Protein AF-A0A2N7YEN3-F1 (afdb_monomer)

Secondary structure (DSSP, 8-state):
--STTHHHHHHHH-----PPPPSS------PPP---SSHHHHHHHHHHHHHHHHHTT-------SSHHHHHHHHHHHHHTT-------SS-HHHHHHHHHHTTSTT-

Structure (mmCIF, N/CA/C/O backbone):
data_AF-A0A2N7YEN3-F1
#
_entry.id   AF-A0A2N7YEN3-F1
#
loop_
_atom_site.group_PDB
_atom_site.id
_atom_site.type_symbol
_atom_site.label_atom_id
_atom_site.label_alt_id
_atom_site.label_comp_id
_atom_site.label_asym_id
_atom_site.label_entity_id
_atom_site.label_seq_id
_atom_site.pdbx_PDB_ins_code
_atom_site.Cartn_x
_atom_site.Cartn_y
_atom_site.Cartn_z
_atom_site.occupancy
_atom_site.B_iso_or_equiv
_atom_site.auth_seq_id
_atom_site.auth_comp_id
_atom_site.auth_asym_id
_atom_site.auth_atom_id
_atom_site.pdbx_PDB_model_num
ATOM 1 N N . THR A 1 1 ? 10.304 -2.383 -11.175 1.00 69.00 1 THR A N 1
ATOM 2 C CA . THR A 1 1 ? 9.992 -2.689 -12.590 1.00 69.00 1 THR A CA 1
ATOM 3 C C . THR A 1 1 ? 11.212 -2.353 -13.423 1.00 69.00 1 THR A C 1
ATOM 5 O O . THR A 1 1 ? 11.626 -1.214 -13.382 1.00 69.00 1 THR A O 1
ATOM 8 N N . ALA A 1 2 ? 11.840 -3.313 -14.115 1.00 76.50 2 ALA A N 1
ATOM 9 C CA . ALA A 1 2 ? 13.124 -3.062 -14.796 1.00 76.50 2 ALA A CA 1
ATOM 10 C C . ALA A 1 2 ? 12.986 -2.430 -16.194 1.00 76.50 2 ALA A C 1
ATOM 12 O O . ALA A 1 2 ? 13.896 -1.753 -16.652 1.00 76.50 2 ALA A O 1
ATOM 13 N N . LYS A 1 3 ? 11.854 -2.639 -16.884 1.00 82.94 3 LYS A N 1
ATOM 14 C CA . LYS A 1 3 ? 11.672 -2.178 -18.272 1.00 82.94 3 LYS A CA 1
ATOM 15 C C . LYS A 1 3 ? 11.620 -0.653 -18.407 1.00 82.94 3 LYS A C 1
ATOM 17 O O . LYS A 1 3 ? 12.062 -0.133 -19.421 1.00 82.94 3 LYS A O 1
ATOM 22 N N . THR A 1 4 ? 11.115 0.053 -17.395 1.00 85.12 4 THR A N 1
ATOM 23 C CA . THR A 1 4 ? 11.122 1.525 -17.358 1.00 85.12 4 THR A CA 1
ATOM 24 C C . THR A 1 4 ? 12.541 2.081 -17.251 1.00 85.12 4 THR A C 1
ATOM 26 O O . THR A 1 4 ? 12.839 3.101 -17.861 1.00 85.12 4 THR A O 1
ATOM 29 N N . GLU A 1 5 ? 13.436 1.342 -16.590 1.00 88.62 5 GLU A N 1
ATOM 30 C CA . GLU A 1 5 ? 14.828 1.739 -16.349 1.00 88.62 5 GLU A CA 1
ATOM 31 C C . GLU A 1 5 ? 15.812 1.136 -17.366 1.00 88.62 5 GLU A C 1
ATOM 33 O O . GLU A 1 5 ? 17.023 1.175 -17.169 1.00 88.62 5 GLU A O 1
ATOM 38 N N . GLU A 1 6 ? 15.32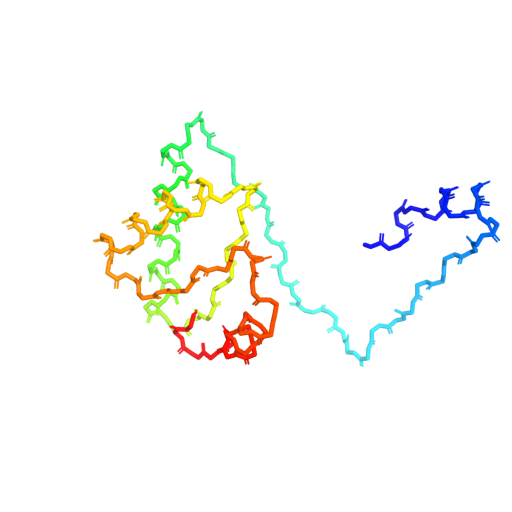8 0.564 -18.476 1.00 88.56 6 GLU A N 1
ATOM 39 C CA . GLU A 1 6 ? 16.174 -0.111 -19.474 1.00 88.56 6 GLU A CA 1
ATOM 40 C C . GLU A 1 6 ? 17.292 0.793 -20.004 1.00 88.56 6 GLU A C 1
ATOM 42 O O . GLU A 1 6 ? 18.429 0.354 -20.173 1.00 88.56 6 GLU A O 1
ATOM 47 N N . SER A 1 7 ? 16.993 2.078 -20.216 1.00 89.19 7 SER A N 1
ATOM 48 C CA . SER A 1 7 ? 17.997 3.033 -20.689 1.00 89.19 7 SER A CA 1
ATOM 49 C C . SER A 1 7 ? 19.109 3.278 -19.665 1.00 89.19 7 SER A C 1
ATOM 51 O O . SER A 1 7 ? 20.253 3.501 -20.057 1.00 89.19 7 SER A O 1
ATOM 53 N N . GLU A 1 8 ? 18.795 3.210 -18.371 1.00 91.94 8 GLU A N 1
ATOM 54 C CA . GLU A 1 8 ? 19.762 3.363 -17.287 1.00 91.94 8 GLU A CA 1
ATOM 55 C C . GLU A 1 8 ? 20.608 2.094 -17.144 1.00 91.94 8 GLU A C 1
ATOM 57 O O . GLU A 1 8 ? 21.837 2.173 -17.143 1.00 91.94 8 GLU A O 1
ATOM 62 N N . PHE A 1 9 ? 19.967 0.920 -17.156 1.00 92.75 9 PHE A N 1
ATOM 63 C CA . PHE A 1 9 ? 20.652 -0.376 -17.152 1.00 92.75 9 PHE A CA 1
ATOM 64 C C . PHE A 1 9 ? 21.644 -0.516 -18.308 1.00 92.75 9 PHE A C 1
ATOM 66 O O . PHE A 1 9 ? 22.781 -0.948 -18.102 1.00 92.75 9 PHE A O 1
ATOM 73 N N . GLN A 1 10 ? 21.257 -0.087 -19.509 1.00 92.75 10 GLN A N 1
ATOM 74 C CA . GLN A 1 10 ? 22.129 -0.142 -20.673 1.00 92.75 10 GLN A CA 1
ATOM 75 C C . GLN A 1 10 ? 23.285 0.862 -20.582 1.00 92.75 10 GLN A C 1
ATOM 77 O O . GLN A 1 10 ? 24.416 0.518 -20.917 1.00 92.75 10 GLN A O 1
ATOM 82 N N . LYS A 1 11 ? 23.030 2.103 -20.146 1.00 91.75 11 LYS A N 1
ATOM 83 C CA . LYS A 1 11 ? 24.056 3.160 -20.105 1.00 91.75 11 LYS A CA 1
ATOM 84 C C . LYS A 1 11 ? 25.084 2.951 -19.001 1.00 91.75 11 LYS A C 1
ATOM 86 O O . LYS A 1 11 ? 26.264 3.189 -19.233 1.00 91.75 11 LYS A O 1
ATOM 91 N N . ILE A 1 12 ? 24.637 2.554 -17.812 1.00 95.06 12 ILE A N 1
ATOM 92 C CA . ILE A 1 12 ? 25.508 2.436 -16.638 1.00 95.06 12 ILE A CA 1
ATOM 93 C C . ILE A 1 12 ? 26.180 1.063 -16.601 1.00 95.06 12 ILE A C 1
ATOM 95 O O . ILE A 1 12 ? 27.357 0.965 -16.263 1.00 95.06 12 ILE A O 1
ATOM 99 N N . TYR A 1 13 ? 25.452 0.008 -16.975 1.00 94.44 13 TYR A N 1
ATOM 100 C CA . TYR A 1 13 ? 25.896 -1.371 -16.766 1.00 94.44 13 TYR A CA 1
ATOM 101 C C . TYR A 1 13 ? 26.015 -2.196 -18.054 1.00 94.44 13 TYR A C 1
ATOM 103 O O . TYR A 1 13 ? 26.477 -3.332 -17.997 1.00 94.44 13 TYR A O 1
ATOM 111 N N . GLY A 1 14 ? 25.605 -1.668 -19.213 1.00 93.19 14 GLY A N 1
ATOM 112 C CA . GLY A 1 14 ? 25.595 -2.425 -20.471 1.00 93.19 14 GLY A CA 1
ATOM 113 C C . GLY A 1 14 ? 24.582 -3.574 -20.491 1.00 93.19 14 GLY A C 1
ATOM 114 O O . GLY A 1 14 ? 24.740 -4.509 -21.274 1.00 93.19 14 GLY A O 1
ATOM 115 N N . LEU A 1 15 ? 23.573 -3.535 -19.614 1.00 94.94 15 LEU A N 1
ATOM 116 C CA . LEU A 1 15 ? 22.594 -4.606 -19.452 1.00 94.94 15 LEU A CA 1
ATOM 117 C C . LEU A 1 15 ? 21.321 -4.326 -20.257 1.00 94.94 15 LEU A C 1
ATOM 119 O O . LEU A 1 15 ? 20.661 -3.308 -20.057 1.00 94.94 15 LEU A O 1
ATOM 123 N N . GLY A 1 16 ? 20.938 -5.281 -21.107 1.00 90.50 16 GLY A N 1
ATOM 124 C CA . GLY A 1 16 ? 19.647 -5.274 -21.795 1.00 90.50 16 GLY A CA 1
ATOM 125 C C . GLY A 1 16 ? 18.508 -5.778 -20.901 1.00 90.50 16 GLY A C 1
ATOM 126 O O . GLY A 1 16 ? 18.714 -6.646 -20.050 1.00 90.50 16 GLY A O 1
ATOM 127 N N . VAL A 1 17 ? 17.286 -5.273 -21.116 1.00 94.00 17 VAL A N 1
ATOM 128 C CA . VAL A 1 17 ? 16.103 -5.666 -20.333 1.00 94.00 17 VAL A CA 1
ATOM 129 C C . VAL A 1 17 ? 15.090 -6.413 -21.197 1.00 94.00 17 VAL A C 1
ATOM 131 O O . VAL A 1 17 ? 14.375 -5.837 -22.021 1.00 94.00 17 VAL A O 1
ATOM 134 N N . ILE A 1 18 ? 14.966 -7.717 -20.946 1.00 93.38 18 ILE A N 1
ATOM 135 C CA . ILE A 1 18 ? 14.013 -8.584 -21.644 1.00 93.38 18 ILE A CA 1
ATOM 136 C C . ILE A 1 18 ? 12.758 -8.773 -20.774 1.00 93.38 18 ILE A C 1
ATOM 138 O O . ILE A 1 18 ? 12.852 -9.354 -19.690 1.00 93.38 18 ILE A O 1
ATOM 142 N N . PRO A 1 19 ? 11.573 -8.308 -21.213 1.00 91.38 19 PRO A N 1
ATOM 143 C CA . PRO A 1 19 ? 10.328 -8.586 -20.511 1.00 91.38 19 PRO A CA 1
ATOM 144 C C . PRO A 1 19 ? 9.912 -10.043 -20.744 1.00 91.38 19 PRO A C 1
ATOM 146 O O . PRO A 1 19 ? 9.634 -10.451 -21.870 1.00 91.38 19 PRO A O 1
ATOM 149 N N . ILE A 1 20 ? 9.853 -10.828 -19.670 1.00 94.56 20 ILE A N 1
ATOM 150 C CA . ILE A 1 20 ? 9.372 -12.213 -19.715 1.00 94.56 20 ILE A CA 1
ATOM 151 C C . ILE A 1 20 ? 7.842 -12.216 -19.575 1.00 94.56 20 ILE A C 1
ATOM 153 O O . ILE A 1 20 ? 7.325 -11.574 -18.654 1.00 94.56 20 ILE A O 1
ATOM 157 N N . PRO A 1 21 ? 7.096 -12.911 -20.456 1.00 94.06 21 PRO A N 1
ATOM 158 C CA . PRO A 1 21 ? 5.647 -13.011 -20.332 1.00 94.06 21 PRO A CA 1
ATOM 159 C C . PRO A 1 21 ? 5.253 -13.747 -19.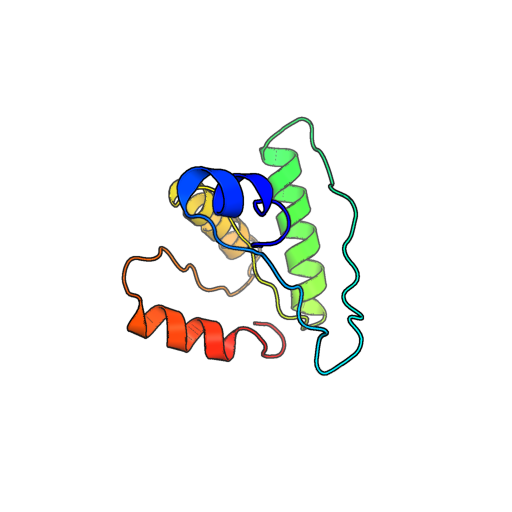046 1.00 94.06 21 PRO A C 1
ATOM 161 O O . PRO A 1 21 ? 5.953 -14.640 -18.567 1.00 94.06 21 PRO A O 1
ATOM 164 N N . THR A 1 22 ? 4.106 -13.387 -18.475 1.00 95.81 22 THR A N 1
ATOM 165 C CA . THR A 1 22 ? 3.587 -14.039 -17.271 1.00 95.81 22 THR A CA 1
ATOM 166 C C . THR A 1 22 ? 3.035 -15.429 -17.588 1.00 95.81 22 THR A C 1
ATOM 168 O O . THR A 1 22 ? 2.466 -15.660 -18.651 1.00 95.81 22 THR A O 1
ATOM 171 N N . ASN A 1 23 ? 3.122 -16.355 -16.627 1.00 96.75 23 ASN A N 1
ATOM 172 C CA . ASN A 1 23 ? 2.572 -17.712 -16.772 1.00 96.75 23 ASN A CA 1
ATOM 173 C C . ASN A 1 23 ? 1.039 -17.734 -16.967 1.00 96.75 23 ASN A C 1
ATOM 175 O O . ASN A 1 23 ? 0.479 -18.683 -17.505 1.00 96.75 23 ASN A O 1
ATOM 179 N N . ARG A 1 24 ? 0.335 -16.697 -16.497 1.00 95.69 24 ARG A N 1
ATOM 180 C CA . ARG A 1 24 ? -1.112 -16.521 -16.674 1.00 95.69 24 ARG A CA 1
ATOM 181 C C . ARG A 1 24 ? -1.419 -15.108 -17.171 1.00 95.69 24 ARG A C 1
ATOM 183 O O . ARG A 1 24 ? -0.657 -14.195 -16.837 1.00 95.69 24 ARG A O 1
ATOM 190 N N . PRO A 1 25 ? -2.527 -14.905 -17.907 1.00 96.38 25 PRO A N 1
ATOM 191 C CA . PRO A 1 25 ? -2.991 -13.571 -18.262 1.00 96.38 25 PRO A CA 1
ATOM 192 C C . PRO A 1 25 ? -3.206 -12.706 -17.017 1.00 96.38 25 PRO A C 1
ATOM 194 O O . PRO A 1 25 ? -3.745 -13.164 -16.007 1.00 96.38 25 PRO A O 1
ATOM 197 N N . MET A 1 26 ? -2.779 -11.450 -17.089 1.00 94.69 26 MET A N 1
ATOM 198 C CA . MET A 1 26 ? -2.947 -10.484 -16.009 1.00 94.69 26 MET A CA 1
ATOM 199 C C . MET A 1 26 ? -4.387 -9.951 -16.025 1.00 94.69 26 MET A C 1
ATOM 201 O O . MET A 1 26 ? -4.813 -9.359 -17.011 1.00 94.69 26 MET A O 1
ATOM 205 N N . ILE A 1 27 ? -5.136 -10.182 -14.941 1.00 97.06 27 ILE A N 1
ATOM 206 C CA . ILE A 1 27 ? -6.551 -9.776 -14.801 1.00 97.06 27 ILE A CA 1
ATOM 207 C C . ILE A 1 27 ? -6.781 -8.743 -13.685 1.00 97.06 27 ILE A C 1
ATOM 209 O O . ILE A 1 27 ? -7.925 -8.460 -13.322 1.00 97.06 27 ILE A O 1
ATOM 213 N N . ARG A 1 28 ? -5.704 -8.213 -13.090 1.00 96.88 28 ARG A N 1
ATOM 214 C CA . ARG A 1 28 ? -5.788 -7.216 -12.017 1.00 96.88 28 ARG A CA 1
ATOM 215 C C . ARG A 1 28 ? -6.392 -5.929 -12.580 1.00 96.88 28 ARG A C 1
ATOM 217 O O . ARG A 1 28 ? -5.957 -5.431 -13.614 1.00 96.88 28 ARG A O 1
ATOM 224 N N . LYS A 1 29 ? -7.407 -5.404 -11.894 1.00 96.44 29 LYS A N 1
ATOM 225 C CA . LYS A 1 29 ? -8.045 -4.132 -12.241 1.00 96.44 29 LYS A CA 1
ATOM 226 C C . LYS A 1 29 ? -7.325 -3.002 -11.515 1.00 96.44 29 LYS A C 1
ATOM 228 O O . LYS A 1 29 ? -7.553 -2.807 -10.323 1.00 96.44 29 LYS A O 1
ATOM 233 N N . ASP A 1 30 ? -6.480 -2.279 -12.237 1.00 95.69 30 ASP A N 1
ATOM 234 C CA . ASP A 1 30 ? -5.806 -1.089 -11.721 1.00 95.69 30 ASP A CA 1
ATOM 235 C C . ASP A 1 30 ? -6.747 0.118 -11.863 1.00 95.69 30 ASP A C 1
ATOM 237 O O . ASP A 1 30 ? -7.124 0.508 -12.970 1.00 95.69 30 ASP A O 1
ATOM 241 N N . GLN A 1 31 ? -7.199 0.647 -10.725 1.00 95.62 31 GLN A N 1
ATOM 242 C CA . GLN A 1 31 ? -8.116 1.788 -10.666 1.00 95.62 31 GLN A CA 1
ATOM 243 C C . GLN A 1 31 ? -7.350 3.107 -10.815 1.00 95.62 31 GLN A C 1
ATOM 245 O O . GLN A 1 31 ? -6.151 3.172 -10.555 1.00 95.62 31 GLN A O 1
ATOM 250 N N . LYS A 1 32 ? -8.053 4.167 -11.229 1.00 96.56 32 LYS A N 1
ATOM 251 C CA . LYS A 1 32 ? -7.483 5.520 -11.287 1.00 96.56 32 LYS A CA 1
ATOM 252 C C . LYS A 1 32 ? -7.250 6.074 -9.882 1.00 96.56 32 LYS A C 1
ATOM 254 O O . LYS A 1 32 ? -7.987 5.745 -8.954 1.00 96.56 32 LYS A O 1
ATOM 259 N N . ASP A 1 33 ? -6.285 6.978 -9.771 1.00 95.88 33 ASP A N 1
ATOM 260 C CA . ASP A 1 33 ? -5.994 7.672 -8.521 1.00 95.88 33 ASP A CA 1
ATOM 261 C C . ASP A 1 33 ? -7.167 8.552 -8.069 1.00 95.88 33 ASP A C 1
ATOM 263 O O . ASP A 1 33 ? -7.813 9.233 -8.872 1.00 95.88 33 ASP A O 1
ATOM 267 N N . LEU A 1 34 ? -7.398 8.577 -6.756 1.00 95.44 34 LEU A N 1
ATOM 268 C CA . LEU A 1 34 ? -8.329 9.493 -6.102 1.00 95.44 34 LEU A CA 1
ATOM 269 C C . LEU A 1 34 ? -7.532 10.580 -5.377 1.00 95.44 34 LEU A C 1
ATOM 271 O O . LEU A 1 34 ? -6.770 10.295 -4.453 1.00 95.44 34 LEU A O 1
ATOM 275 N N . ILE A 1 35 ? -7.706 11.832 -5.802 1.00 95.56 35 ILE A N 1
ATOM 276 C CA . ILE A 1 35 ? -6.966 12.983 -5.275 1.00 95.56 35 ILE A CA 1
ATOM 277 C C . ILE A 1 35 ? -7.897 13.817 -4.398 1.00 95.56 35 ILE A C 1
ATOM 279 O O . ILE A 1 35 ? -8.968 14.238 -4.832 1.00 95.56 35 ILE A O 1
ATOM 283 N N . TYR A 1 36 ? -7.460 14.092 -3.171 1.00 95.69 36 TYR A N 1
ATOM 284 C CA . TYR A 1 36 ? -8.221 14.847 -2.179 1.00 95.69 36 TYR A CA 1
ATOM 285 C C . TYR A 1 36 ? -7.507 16.146 -1.819 1.00 95.69 36 TYR A C 1
ATOM 287 O O . TYR A 1 36 ? -6.279 16.219 -1.813 1.00 95.69 36 TYR A O 1
ATOM 295 N N . ARG A 1 37 ? -8.293 17.174 -1.482 1.00 95.50 37 ARG A N 1
ATOM 296 C CA . ARG A 1 37 ? -7.777 18.503 -1.127 1.00 95.50 37 ARG A CA 1
ATOM 297 C C . ARG A 1 37 ? -7.016 18.513 0.199 1.00 95.50 37 ARG A C 1
ATOM 299 O O . ARG A 1 37 ? -6.054 19.262 0.336 1.00 95.50 37 ARG A O 1
ATOM 306 N N . THR A 1 38 ? -7.469 17.732 1.176 1.00 96.81 38 THR A N 1
ATOM 307 C CA . THR A 1 38 ? -6.867 17.660 2.511 1.00 96.81 38 THR A CA 1
ATOM 308 C C . THR A 1 38 ? -6.462 16.233 2.835 1.00 96.81 38 THR A C 1
ATOM 310 O O . THR A 1 38 ? -7.032 15.265 2.326 1.00 96.81 38 THR A O 1
ATOM 313 N N . GLU A 1 39 ? -5.456 16.100 3.695 1.00 93.25 39 GLU A N 1
ATOM 314 C CA . GLU A 1 39 ? -4.999 14.790 4.143 1.00 93.25 39 GLU A CA 1
ATOM 315 C C . GLU A 1 39 ? -6.052 14.082 5.007 1.00 93.25 39 GLU A C 1
ATOM 317 O O . GLU A 1 39 ? -6.219 12.873 4.863 1.00 93.25 39 GLU A O 1
ATOM 322 N N . ASP A 1 40 ? -6.823 14.821 5.808 1.00 93.38 40 ASP A N 1
ATOM 323 C CA . ASP A 1 40 ? -7.934 14.251 6.575 1.00 93.38 40 ASP A CA 1
ATOM 324 C C . ASP A 1 40 ? -9.015 13.666 5.664 1.00 93.38 40 ASP A C 1
ATOM 326 O O . ASP A 1 40 ? -9.379 12.508 5.838 1.00 93.38 40 ASP A O 1
ATOM 330 N N . ALA A 1 41 ? -9.436 14.391 4.619 1.00 95.88 41 ALA A N 1
ATOM 331 C CA . ALA A 1 41 ? -10.426 13.882 3.666 1.00 95.88 41 ALA A CA 1
ATOM 332 C C . ALA A 1 41 ? -9.932 12.618 2.945 1.00 95.88 41 ALA A C 1
ATOM 334 O O . ALA A 1 41 ? -10.696 11.675 2.746 1.00 95.88 41 ALA A O 1
ATOM 335 N N . LYS A 1 42 ? -8.639 12.575 2.594 1.00 96.00 42 LYS A N 1
ATOM 336 C CA . LYS A 1 42 ? -8.001 11.375 2.039 1.00 96.00 42 LYS A CA 1
ATOM 337 C C . LYS A 1 42 ? -8.071 10.208 3.025 1.00 96.00 42 LYS A C 1
ATOM 339 O O . LYS A 1 42 ? -8.419 9.103 2.627 1.00 96.00 42 LYS A O 1
ATOM 344 N N . PHE A 1 43 ? -7.711 10.428 4.290 1.00 95.44 43 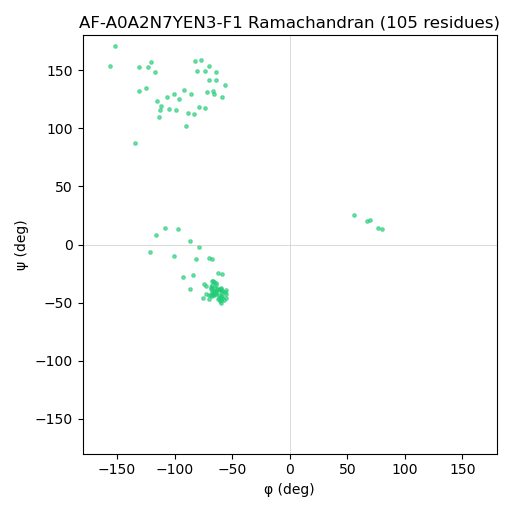PHE A N 1
ATOM 345 C CA . PHE A 1 43 ? -7.727 9.367 5.295 1.00 95.44 43 PHE A CA 1
ATOM 346 C C . PHE A 1 43 ? -9.138 8.871 5.581 1.00 95.44 43 PHE A C 1
ATOM 348 O O . PHE A 1 43 ? -9.336 7.665 5.633 1.00 95.44 43 PHE A O 1
ATOM 355 N N . ASP A 1 44 ? -10.110 9.763 5.716 1.00 95.31 44 ASP A N 1
ATOM 356 C CA . ASP A 1 44 ? -11.488 9.377 6.008 1.00 95.31 44 ASP A CA 1
ATOM 357 C C . ASP A 1 44 ? -12.091 8.570 4.844 1.00 95.31 44 ASP A C 1
ATOM 359 O O . ASP A 1 44 ? -12.755 7.561 5.077 1.00 95.31 44 ASP A O 1
ATOM 363 N N . ALA A 1 45 ? -11.760 8.924 3.596 1.00 96.62 45 ALA A N 1
ATOM 364 C CA . ALA A 1 45 ? -12.117 8.126 2.424 1.00 96.62 45 ALA A CA 1
ATOM 365 C C . ALA A 1 45 ? -11.442 6.741 2.408 1.00 96.62 45 ALA A C 1
ATOM 367 O O . ALA A 1 45 ? -12.094 5.751 2.086 1.00 96.62 45 ALA A O 1
ATOM 368 N N . ILE A 1 46 ? -10.160 6.653 2.789 1.00 96.38 46 ILE A N 1
ATOM 369 C CA . ILE A 1 46 ? -9.455 5.366 2.925 1.00 96.38 46 ILE A CA 1
ATOM 370 C C . ILE A 1 46 ? -10.132 4.495 3.987 1.00 96.38 46 ILE A C 1
ATOM 372 O O . ILE A 1 46 ? -10.353 3.315 3.746 1.00 96.38 46 ILE A O 1
ATOM 376 N N . ILE A 1 47 ? -10.468 5.054 5.154 1.00 96.56 47 ILE A N 1
ATOM 377 C CA . ILE A 1 47 ? -11.121 4.296 6.229 1.00 96.56 47 ILE A CA 1
ATOM 378 C C . ILE A 1 47 ? -12.480 3.765 5.765 1.00 96.56 47 ILE A C 1
ATOM 380 O O . ILE A 1 47 ? -12.767 2.595 5.998 1.00 96.56 47 ILE A O 1
ATOM 384 N N . ALA A 1 48 ? -13.280 4.582 5.077 1.00 96.38 48 ALA A N 1
ATOM 385 C CA . ALA A 1 48 ? -14.566 4.147 4.537 1.00 96.38 48 ALA A CA 1
ATOM 386 C C . ALA A 1 48 ? -14.420 2.973 3.547 1.00 96.38 48 ALA A C 1
ATOM 388 O O . ALA A 1 48 ? -15.102 1.963 3.704 1.00 96.38 48 ALA A O 1
ATOM 389 N N . ASP A 1 49 ? -13.484 3.065 2.592 1.00 96.69 49 ASP A N 1
ATOM 390 C CA . ASP A 1 49 ? -13.209 1.995 1.613 1.00 96.69 49 ASP A CA 1
ATOM 391 C C . ASP A 1 49 ? -12.706 0.711 2.296 1.00 96.69 49 ASP A C 1
ATOM 393 O O . ASP A 1 49 ? -13.086 -0.403 1.933 1.00 96.69 49 ASP A O 1
ATOM 397 N N . VAL A 1 50 ? -11.873 0.851 3.331 1.00 96.19 50 VAL A N 1
ATOM 398 C CA . VAL A 1 50 ? -11.350 -0.292 4.087 1.00 96.19 50 VAL A CA 1
ATOM 399 C C . VAL A 1 50 ? -12.449 -0.997 4.874 1.00 96.19 50 VAL A C 1
ATOM 401 O O . VAL A 1 50 ? -12.498 -2.224 4.849 1.00 96.19 50 VAL A O 1
ATOM 404 N N . VAL A 1 51 ? -13.327 -0.253 5.553 1.00 96.00 51 VAL A N 1
ATOM 405 C CA . VAL A 1 51 ? -14.442 -0.829 6.322 1.00 96.00 51 VAL A CA 1
ATOM 406 C C . VAL A 1 51 ? -15.362 -1.631 5.403 1.00 96.00 51 VAL A C 1
ATOM 408 O O . VAL A 1 51 ? -15.596 -2.806 5.671 1.00 96.00 51 VAL A O 1
ATOM 411 N N . GLU A 1 52 ? -15.789 -1.052 4.277 1.00 96.50 52 GLU A N 1
ATOM 412 C CA . GLU A 1 52 ? -16.671 -1.722 3.310 1.00 96.50 52 GLU A CA 1
ATOM 413 C C . GLU A 1 52 ? -16.062 -3.040 2.795 1.00 96.50 52 GLU A C 1
ATOM 415 O O . GLU A 1 52 ? -16.699 -4.098 2.794 1.00 96.50 52 GLU A O 1
ATOM 420 N N . ARG A 1 53 ? -14.789 -3.005 2.390 1.00 95.69 53 ARG A N 1
ATOM 421 C CA . ARG A 1 53 ? -14.084 -4.186 1.870 1.00 95.69 53 ARG A CA 1
ATOM 422 C C . ARG A 1 53 ? -13.830 -5.239 2.937 1.00 95.69 53 ARG A C 1
ATOM 424 O O . ARG A 1 53 ? -13.928 -6.433 2.647 1.00 95.69 53 ARG A O 1
ATOM 431 N N . HIS A 1 54 ? -13.497 -4.811 4.151 1.00 94.19 54 HIS A N 1
ATOM 432 C CA . HIS A 1 54 ? -13.249 -5.712 5.265 1.00 94.19 54 HIS A CA 1
ATOM 433 C C . HIS A 1 54 ? -14.535 -6.435 5.686 1.00 94.19 54 HIS A C 1
ATOM 435 O O . HIS A 1 54 ? -14.510 -7.654 5.859 1.00 94.19 54 HIS A O 1
ATOM 441 N N . GLU A 1 55 ? -15.671 -5.732 5.738 1.00 93.44 55 GLU A N 1
ATOM 442 C CA . GLU A 1 55 ? -16.996 -6.326 5.973 1.00 93.44 55 GLU A CA 1
ATOM 443 C C . GLU A 1 55 ? -17.380 -7.331 4.876 1.00 93.44 55 GLU A C 1
ATOM 445 O O . GLU A 1 55 ? -17.897 -8.414 5.165 1.00 93.44 55 GLU A O 1
ATOM 450 N N . ALA A 1 56 ? -17.038 -7.040 3.616 1.00 95.06 56 ALA A N 1
ATOM 451 C CA . ALA A 1 56 ? -17.180 -7.986 2.506 1.00 95.06 56 ALA A CA 1
ATOM 452 C C . ALA A 1 56 ? -16.190 -9.176 2.577 1.00 95.06 56 ALA A C 1
ATOM 454 O O . ALA A 1 56 ? -16.336 -10.170 1.856 1.00 95.06 56 ALA A O 1
ATOM 455 N N . GLY A 1 57 ? -15.185 -9.109 3.455 1.00 93.38 57 GLY A N 1
ATOM 456 C CA . GLY A 1 57 ? -14.150 -10.122 3.649 1.00 93.38 57 GLY A CA 1
ATOM 457 C C . GLY A 1 57 ? -13.016 -10.079 2.622 1.00 93.38 57 GLY A C 1
ATOM 458 O O . GLY A 1 57 ? -12.247 -11.039 2.536 1.00 93.38 57 GLY A O 1
ATOM 459 N N . GLN A 1 58 ? -12.899 -9.012 1.833 1.00 95.06 58 GLN A N 1
ATOM 460 C CA . GLN A 1 58 ? -11.796 -8.842 0.893 1.00 95.06 58 GLN A CA 1
ATOM 461 C C . GLN A 1 58 ? -10.494 -8.537 1.662 1.00 95.06 58 GLN A C 1
ATOM 463 O O . GLN A 1 58 ? -10.515 -7.652 2.511 1.00 95.06 58 GLN A O 1
ATOM 468 N N . PRO A 1 59 ? -9.368 -9.220 1.371 1.00 95.12 59 PRO A N 1
ATOM 469 C CA . PRO A 1 59 ? -8.073 -8.880 1.954 1.00 95.12 59 PRO A CA 1
ATOM 470 C C . PRO A 1 59 ? -7.527 -7.556 1.416 1.00 95.12 59 PRO A C 1
ATOM 472 O O . PRO A 1 59 ? -7.645 -7.279 0.214 1.00 95.12 59 PRO A O 1
ATOM 475 N N . ILE A 1 60 ? -6.897 -6.758 2.283 1.00 95.94 60 ILE A N 1
ATOM 476 C CA . ILE A 1 60 ? -6.450 -5.397 1.947 1.00 95.94 60 ILE A CA 1
ATOM 477 C C . ILE A 1 60 ? -4.992 -5.183 2.363 1.00 95.94 60 ILE A C 1
ATOM 479 O O . ILE A 1 60 ? -4.600 -5.442 3.495 1.00 95.94 60 ILE A O 1
ATOM 483 N N . LEU A 1 61 ? -4.183 -4.631 1.453 1.00 95.81 61 LEU A N 1
ATOM 484 C CA . LEU A 1 61 ? -2.829 -4.163 1.751 1.00 95.81 61 LEU A CA 1
ATOM 485 C C . LEU A 1 61 ? -2.758 -2.649 1.555 1.00 95.81 61 LEU A C 1
ATOM 487 O O . LEU A 1 61 ? -3.032 -2.156 0.461 1.00 95.81 61 LEU A O 1
ATOM 491 N N . ILE A 1 62 ? -2.347 -1.921 2.596 1.00 95.69 62 ILE A N 1
ATOM 492 C CA . ILE A 1 62 ? -2.205 -0.463 2.552 1.00 95.69 62 ILE A CA 1
ATOM 493 C C . ILE A 1 62 ? -0.726 -0.090 2.650 1.00 95.69 62 ILE A C 1
ATOM 495 O O . ILE A 1 62 ? -0.065 -0.379 3.645 1.00 95.69 62 ILE A O 1
ATOM 499 N N . GLY A 1 63 ? -0.213 0.578 1.617 1.00 95.06 63 GLY A N 1
ATOM 500 C CA . GLY A 1 63 ? 1.130 1.154 1.612 1.00 95.06 63 GLY A CA 1
ATOM 501 C C . GLY A 1 63 ? 1.120 2.605 2.089 1.00 95.06 63 GLY A C 1
ATOM 502 O O . GLY A 1 63 ? 0.319 3.410 1.616 1.00 95.06 63 GLY A O 1
ATOM 503 N N . THR A 1 64 ? 2.031 2.966 2.991 1.00 93.81 64 THR A N 1
ATOM 504 C CA . THR A 1 64 ? 2.264 4.361 3.389 1.00 93.81 64 THR A CA 1
ATOM 505 C C . THR A 1 64 ? 3.709 4.762 3.091 1.00 93.81 64 THR A C 1
ATOM 507 O O . THR A 1 64 ? 4.599 3.923 2.976 1.00 93.81 64 THR A O 1
ATOM 510 N N . ALA A 1 65 ? 3.952 6.066 2.953 1.00 91.25 65 ALA A N 1
ATOM 511 C CA . ALA A 1 65 ? 5.288 6.587 2.661 1.00 91.25 65 ALA A CA 1
ATOM 512 C C . ALA A 1 65 ? 6.189 6.712 3.905 1.00 91.25 65 ALA A C 1
ATOM 514 O O . ALA A 1 65 ? 7.382 6.970 3.769 1.00 91.25 65 ALA A O 1
ATOM 515 N N . SER A 1 66 ? 5.638 6.603 5.118 1.00 91.50 66 SER A N 1
ATOM 516 C CA . SER A 1 66 ? 6.415 6.734 6.352 1.00 91.50 66 SER A CA 1
ATOM 517 C C . SER A 1 66 ? 5.750 6.033 7.533 1.00 91.50 66 SER A C 1
ATOM 519 O O . SER A 1 66 ? 4.524 5.944 7.613 1.00 91.50 66 SER A O 1
ATOM 521 N N . VAL A 1 67 ? 6.571 5.620 8.503 1.00 90.19 67 VAL A N 1
ATOM 522 C CA . VAL A 1 67 ? 6.117 4.987 9.754 1.00 90.19 67 VAL A CA 1
ATOM 523 C C . VAL A 1 67 ? 5.120 5.877 10.503 1.00 90.19 67 VAL A C 1
ATOM 525 O O . VAL A 1 67 ? 4.093 5.395 10.962 1.00 90.19 67 VAL A O 1
ATOM 528 N N . ALA A 1 68 ? 5.354 7.192 10.560 1.00 91.38 68 ALA A N 1
ATOM 529 C CA . ALA A 1 68 ? 4.435 8.123 11.219 1.00 91.38 68 ALA A CA 1
ATOM 530 C C . ALA A 1 68 ? 3.025 8.105 10.597 1.00 91.38 68 ALA A C 1
ATOM 532 O O . ALA A 1 68 ? 2.030 8.171 11.318 1.00 91.38 68 ALA A O 1
ATOM 533 N N . LYS A 1 69 ? 2.924 7.967 9.266 1.00 93.31 69 LYS A N 1
ATOM 534 C CA . LYS A 1 69 ? 1.627 7.834 8.586 1.00 93.31 69 LYS A CA 1
ATOM 535 C C . LYS A 1 69 ? 0.991 6.468 8.831 1.00 93.31 69 LYS A C 1
ATOM 537 O O . LYS A 1 69 ? -0.227 6.408 8.966 1.00 93.31 69 LYS A O 1
ATOM 542 N N . SER A 1 70 ? 1.790 5.402 8.922 1.00 92.75 70 SER A N 1
ATOM 543 C CA . SER A 1 70 ? 1.302 4.074 9.319 1.00 92.75 70 SER A CA 1
ATOM 544 C C . SER A 1 70 ? 0.662 4.091 10.704 1.00 92.75 70 SER A C 1
ATOM 546 O O . SER A 1 70 ? -0.441 3.579 10.863 1.00 92.75 70 SER A O 1
ATOM 548 N N . GLU A 1 71 ? 1.306 4.722 11.688 1.00 93.06 71 GLU A N 1
ATOM 549 C CA . GLU A 1 71 ? 0.766 4.823 13.051 1.00 93.06 71 GLU A CA 1
ATOM 550 C C . GLU A 1 71 ? -0.513 5.673 13.097 1.00 93.06 71 GLU A C 1
ATOM 552 O O . GLU A 1 71 ? -1.506 5.273 13.701 1.00 93.06 71 GLU A O 1
ATOM 557 N N . LEU A 1 72 ? -0.546 6.810 12.390 1.00 94.00 72 LEU A N 1
ATOM 558 C CA . LEU A 1 72 ? -1.753 7.641 12.299 1.00 94.00 72 LEU A CA 1
ATOM 559 C C . LEU A 1 72 ? -2.939 6.873 11.693 1.00 94.00 72 LEU A C 1
ATOM 561 O O . 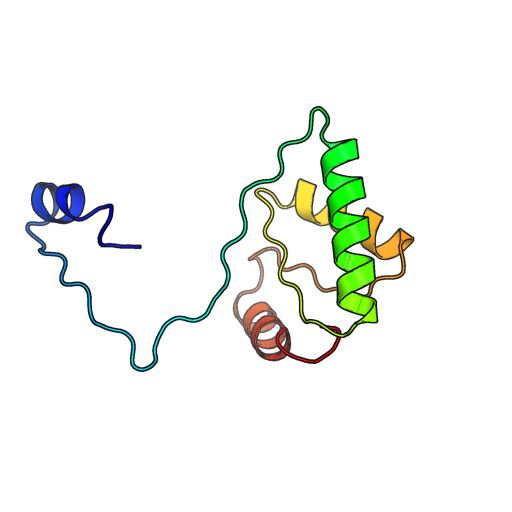LEU A 1 72 ? -4.065 6.961 12.190 1.00 94.00 72 LEU A O 1
ATOM 565 N N . LEU A 1 73 ? -2.693 6.123 10.618 1.00 95.06 73 LEU A N 1
ATOM 566 C CA . LEU A 1 73 ? -3.717 5.311 9.970 1.00 95.06 73 LEU A CA 1
ATOM 567 C C . LEU A 1 73 ? -4.166 4.149 10.867 1.00 95.06 73 LEU A C 1
ATOM 569 O O . LEU A 1 73 ? -5.362 3.888 10.962 1.00 95.06 73 LEU A O 1
ATOM 573 N N . SER A 1 74 ? -3.225 3.500 11.556 1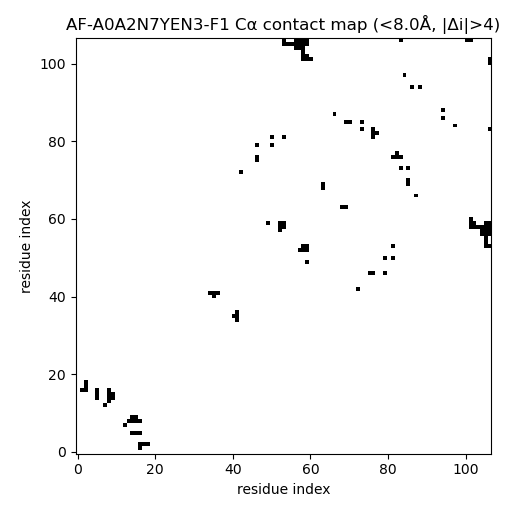.00 95.25 74 SER A N 1
ATOM 574 C CA . SER A 1 74 ? -3.482 2.439 12.536 1.00 95.25 74 SER A CA 1
ATOM 575 C C . SER A 1 74 ? -4.448 2.905 13.626 1.00 95.25 74 SER A C 1
ATOM 577 O O . SER A 1 74 ? -5.454 2.249 13.894 1.00 95.25 74 SER A O 1
ATOM 579 N N . GLU A 1 75 ? -4.233 4.097 14.185 1.00 95.81 75 GLU A N 1
ATOM 580 C CA . GLU A 1 75 ? -5.138 4.670 15.185 1.00 95.81 75 GLU A CA 1
ATOM 581 C C . GLU A 1 75 ? -6.541 4.953 14.627 1.00 95.81 75 GLU A C 1
ATOM 583 O O . GLU A 1 75 ? -7.541 4.663 15.290 1.00 95.81 75 GLU A O 1
ATOM 588 N N . LYS A 1 76 ? -6.649 5.465 13.394 1.00 95.38 76 LYS A N 1
ATOM 589 C CA . LYS A 1 76 ? -7.951 5.668 12.734 1.00 95.38 76 LYS A CA 1
ATOM 590 C C . LYS A 1 76 ? -8.676 4.336 12.479 1.00 95.38 76 LYS A C 1
ATOM 592 O O . LYS A 1 76 ? -9.866 4.237 12.765 1.00 95.38 76 LYS A O 1
ATOM 597 N N . LEU A 1 77 ? -7.965 3.303 12.022 1.00 95.62 77 LEU A N 1
ATOM 598 C CA . LEU A 1 77 ? -8.521 1.964 11.785 1.00 95.62 77 LEU A CA 1
ATOM 599 C C . LEU A 1 77 ? -8.967 1.278 13.083 1.00 95.62 77 LEU A C 1
ATOM 601 O O . LEU A 1 77 ? -10.042 0.682 13.116 1.00 95.62 77 LEU A O 1
ATOM 605 N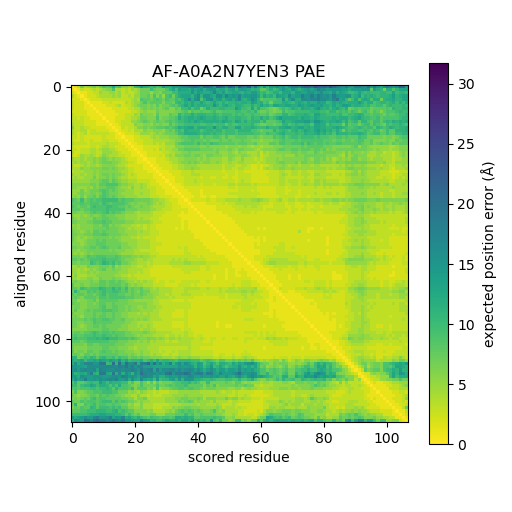 N . LYS A 1 78 ? -8.195 1.410 14.172 1.00 95.81 78 LYS A N 1
ATOM 606 C CA . LYS A 1 78 ? -8.588 0.911 15.504 1.00 95.81 78 LYS A CA 1
ATOM 607 C C . LYS A 1 78 ? -9.893 1.548 15.972 1.00 95.81 78 LYS A C 1
ATOM 609 O O . LYS A 1 78 ? -10.767 0.841 16.463 1.00 95.81 78 LYS A O 1
ATOM 614 N N . ARG A 1 79 ? -10.048 2.867 15.798 1.00 95.38 79 ARG A N 1
ATOM 615 C CA . ARG A 1 79 ? -11.293 3.582 16.142 1.00 95.38 79 ARG A CA 1
ATOM 616 C C . ARG A 1 79 ? -12.481 3.135 15.293 1.00 95.38 79 ARG A C 1
ATOM 618 O O . ARG A 1 79 ? -13.594 3.110 15.801 1.00 95.38 79 ARG A O 1
ATOM 625 N N . ALA A 1 80 ? -12.239 2.763 14.038 1.00 93.50 80 ALA A N 1
ATOM 626 C CA . ALA A 1 80 ? -13.244 2.189 13.146 1.00 93.50 80 ALA A CA 1
ATOM 627 C C . ALA A 1 80 ? -13.528 0.695 13.413 1.00 93.50 80 ALA A C 1
ATOM 629 O O . ALA A 1 80 ? -14.375 0.112 12.748 1.00 93.50 80 ALA A O 1
ATOM 630 N N . GLY A 1 81 ? -12.834 0.064 14.369 1.00 93.44 81 GLY A N 1
ATOM 631 C CA . GLY A 1 81 ? -13.043 -1.341 14.727 1.00 93.44 81 GLY A CA 1
ATOM 632 C C . GLY A 1 81 ? -12.447 -2.351 13.742 1.00 93.44 81 GLY A C 1
ATOM 633 O O . GLY A 1 81 ? -12.781 -3.529 13.826 1.00 93.44 81 GLY A O 1
ATOM 634 N N . VAL A 1 82 ? -11.560 -1.925 12.835 1.00 94.31 82 VAL A N 1
ATOM 635 C CA . VAL A 1 82 ? -10.959 -2.807 11.823 1.00 94.31 82 VAL A CA 1
ATOM 636 C C . VAL A 1 82 ? -9.681 -3.459 12.377 1.00 94.31 82 VAL A C 1
ATOM 638 O O . VAL A 1 82 ? -8.688 -2.753 12.605 1.00 94.31 82 VAL A O 1
ATOM 641 N N . PRO A 1 83 ? -9.649 -4.788 12.593 1.00 93.25 83 PRO A N 1
ATOM 642 C CA . PRO A 1 83 ? -8.438 -5.498 12.984 1.00 93.25 83 PRO A CA 1
ATOM 643 C C . PRO A 1 83 ? -7.411 -5.464 11.848 1.00 93.25 83 PRO A C 1
ATOM 645 O O . PRO A 1 83 ? -7.725 -5.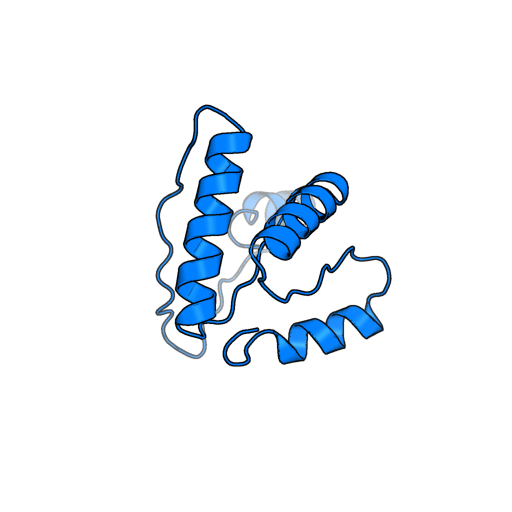757 10.702 1.00 93.25 83 PRO A O 1
ATOM 648 N N . HIS A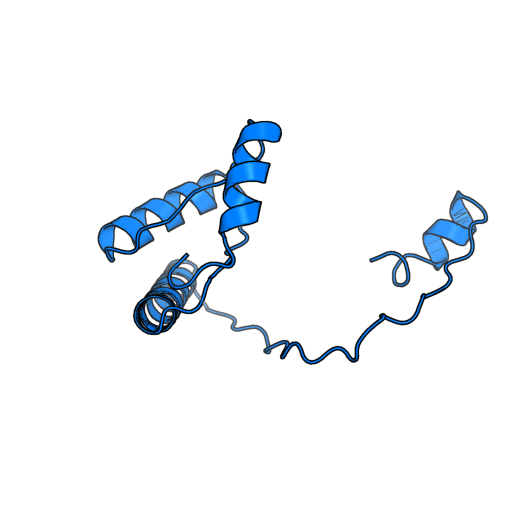 1 84 ? -6.164 -5.119 12.167 1.00 94.62 84 HIS A N 1
ATOM 649 C CA . HIS A 1 84 ? -5.094 -5.008 11.176 1.00 94.62 84 HIS A CA 1
ATOM 650 C C . HIS A 1 84 ? -3.717 -5.288 11.791 1.00 94.62 84 HIS A C 1
ATOM 652 O O . HIS A 1 84 ? -3.556 -5.402 13.013 1.00 94.62 84 HIS A O 1
ATOM 658 N N . LYS A 1 85 ? -2.701 -5.399 10.930 1.00 92.94 85 LYS A N 1
ATOM 659 C CA . LYS A 1 85 ? -1.288 -5.536 11.305 1.00 92.94 85 LYS A CA 1
ATOM 660 C C . LYS A 1 85 ? -0.468 -4.437 10.637 1.00 92.94 85 LYS A C 1
ATOM 662 O O . LYS A 1 85 ? -0.628 -4.186 9.449 1.00 92.94 85 LYS A O 1
ATOM 667 N N . VAL A 1 86 ? 0.421 -3.805 11.401 1.00 92.06 86 VAL A N 1
ATOM 668 C CA . VAL A 1 86 ? 1.360 -2.796 10.893 1.00 92.06 86 VAL A CA 1
ATOM 669 C C . VAL A 1 86 ? 2.727 -3.446 10.701 1.00 92.06 86 VAL A C 1
ATOM 671 O O . VAL A 1 86 ? 3.233 -4.099 11.613 1.00 92.06 86 VAL A O 1
ATOM 674 N N . LEU A 1 87 ? 3.314 -3.265 9.517 1.00 90.31 87 LEU A N 1
ATOM 675 C CA . LEU A 1 87 ? 4.644 -3.755 9.156 1.00 90.31 87 LEU A CA 1
ATOM 676 C C . LEU A 1 87 ? 5.557 -2.539 8.982 1.00 90.31 87 LEU A C 1
ATOM 678 O O . LEU A 1 87 ? 5.315 -1.703 8.114 1.00 90.31 87 LEU A O 1
ATOM 682 N N . ASN A 1 88 ? 6.577 -2.421 9.832 1.00 84.44 88 ASN A N 1
ATOM 683 C CA . ASN A 1 88 ? 7.453 -1.245 9.885 1.00 84.44 88 ASN A CA 1
ATOM 684 C C . ASN A 1 88 ? 8.862 -1.541 9.337 1.00 84.44 88 ASN A C 1
ATOM 686 O O . ASN A 1 88 ? 9.773 -0.743 9.561 1.00 84.44 88 ASN A O 1
ATOM 690 N N . ALA A 1 89 ? 9.049 -2.671 8.641 1.00 76.19 89 ALA A N 1
ATOM 691 C CA . ALA A 1 89 ? 10.316 -3.131 8.071 1.00 76.19 89 ALA A CA 1
ATOM 692 C C . ALA A 1 89 ? 11.456 -3.258 9.097 1.00 76.19 89 ALA A C 1
ATOM 694 O O . ALA A 1 89 ? 12.629 -3.160 8.741 1.00 76.19 89 ALA A O 1
ATOM 695 N N . LYS A 1 90 ? 11.124 -3.468 10.378 1.00 75.88 90 LYS A N 1
ATOM 696 C CA . LYS A 1 90 ? 12.116 -3.608 11.461 1.00 75.88 90 LYS A CA 1
ATOM 697 C C . LYS A 1 90 ? 12.504 -5.062 11.710 1.00 75.88 90 LYS A C 1
ATOM 699 O O . LYS A 1 90 ? 13.615 -5.321 12.160 1.00 75.88 90 LYS A O 1
ATOM 704 N N . HIS A 1 91 ? 11.604 -6.004 11.426 1.00 74.25 91 HIS A N 1
ATOM 705 C CA . HIS A 1 91 ? 11.813 -7.427 11.693 1.00 74.25 91 HIS A CA 1
ATOM 706 C C . HIS A 1 91 ? 11.406 -8.270 10.481 1.00 74.25 91 HIS A C 1
ATOM 708 O O . HIS A 1 91 ? 10.277 -8.740 10.377 1.00 74.25 91 HIS A O 1
ATOM 714 N N . HIS A 1 92 ? 12.337 -8.471 9.550 1.00 71.94 92 HIS A N 1
ATOM 715 C CA . HIS A 1 92 ? 12.038 -9.090 8.255 1.00 71.94 92 HIS A CA 1
ATOM 716 C C . HIS A 1 92 ? 11.446 -10.511 8.349 1.00 71.94 92 HIS A C 1
ATOM 718 O O . HIS A 1 92 ? 10.509 -10.820 7.616 1.00 71.94 92 HIS A O 1
ATOM 724 N N . GLU A 1 93 ? 11.933 -11.364 9.258 1.00 70.81 93 GLU A N 1
ATOM 725 C CA . GLU A 1 93 ? 11.442 -12.749 9.389 1.00 70.81 93 GLU A CA 1
ATOM 726 C C . GLU A 1 93 ? 10.003 -12.830 9.918 1.00 70.81 93 GLU A C 1
ATOM 728 O O . GLU A 1 93 ? 9.184 -13.588 9.395 1.00 70.81 93 GLU A O 1
ATOM 733 N N . SER A 1 94 ? 9.662 -12.033 10.934 1.00 77.38 94 SER A N 1
ATOM 734 C CA . SER A 1 94 ? 8.316 -12.045 11.515 1.00 77.38 94 SER A CA 1
ATOM 735 C C . SER A 1 94 ? 7.295 -11.352 10.613 1.00 77.38 94 SER A C 1
ATOM 737 O O . SER A 1 94 ? 6.149 -11.795 10.527 1.00 77.38 94 SER A O 1
ATOM 739 N N . GLU A 1 95 ? 7.702 -10.312 9.884 1.00 81.06 95 GLU A N 1
ATOM 740 C CA . GLU A 1 95 ? 6.843 -9.627 8.917 1.00 81.06 95 GLU A CA 1
ATOM 741 C C . GLU A 1 95 ? 6.503 -10.531 7.722 1.00 81.06 95 GLU A C 1
ATOM 743 O O . GLU A 1 95 ? 5.351 -10.553 7.286 1.00 81.06 95 GLU A O 1
ATOM 748 N N . ALA A 1 96 ? 7.446 -11.354 7.249 1.00 84.31 96 ALA A N 1
ATOM 749 C CA . ALA A 1 96 ? 7.192 -12.319 6.177 1.00 84.31 96 ALA A CA 1
ATOM 750 C C . ALA A 1 96 ? 6.080 -13.319 6.540 1.00 84.31 96 ALA A C 1
ATOM 752 O O . ALA A 1 96 ? 5.210 -13.608 5.713 1.00 84.31 96 ALA A O 1
ATOM 753 N N 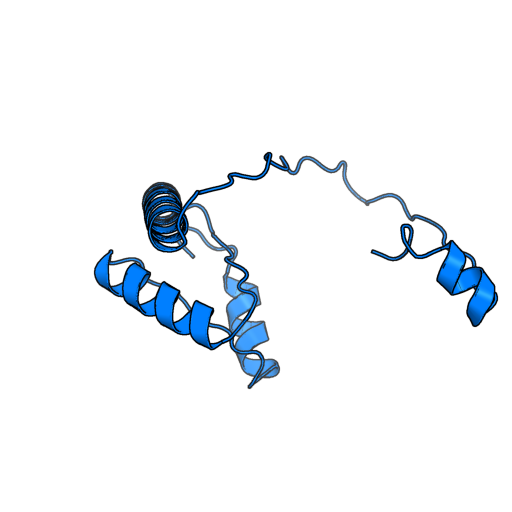. ALA A 1 97 ? 6.058 -13.798 7.789 1.00 87.56 97 ALA A N 1
ATOM 754 C CA . ALA A 1 97 ? 5.007 -14.689 8.277 1.00 87.56 97 ALA A CA 1
ATOM 755 C C . ALA A 1 97 ? 3.625 -14.012 8.289 1.00 87.56 97 ALA A C 1
ATOM 757 O O . ALA A 1 97 ? 2.620 -14.658 7.998 1.00 87.56 97 ALA A O 1
ATOM 758 N N . ILE A 1 98 ? 3.565 -12.709 8.578 1.00 86.12 98 ILE A N 1
ATOM 759 C CA . ILE A 1 98 ? 2.317 -11.937 8.531 1.00 86.12 98 ILE A CA 1
ATOM 760 C C . ILE A 1 98 ? 1.856 -11.760 7.080 1.00 86.12 98 ILE A C 1
ATOM 762 O O . ILE A 1 98 ? 0.696 -12.030 6.769 1.00 86.12 98 ILE A O 1
ATOM 766 N N . VAL A 1 99 ? 2.762 -11.371 6.176 1.00 90.38 99 VAL A N 1
ATOM 767 C CA . VAL A 1 99 ? 2.455 -11.178 4.747 1.00 90.38 99 VAL A CA 1
ATOM 768 C C . VAL A 1 99 ? 1.950 -12.471 4.104 1.00 90.38 99 VAL A C 1
ATOM 770 O O . VAL A 1 99 ? 0.993 -12.436 3.333 1.00 90.38 99 VAL A O 1
ATOM 773 N N . ALA A 1 100 ? 2.515 -13.625 4.471 1.00 90.19 100 ALA A N 1
ATOM 774 C CA . ALA A 1 100 ? 2.065 -14.930 3.982 1.00 90.19 100 ALA A CA 1
ATOM 775 C C . ALA A 1 100 ? 0.587 -15.231 4.310 1.00 90.19 100 ALA A C 1
ATOM 777 O O . ALA A 1 100 ? -0.061 -16.012 3.611 1.00 90.19 100 ALA A O 1
ATOM 778 N N . LEU A 1 101 ? 0.042 -14.612 5.362 1.00 90.69 101 LEU A N 1
ATOM 779 C CA . LEU A 1 101 ? -1.340 -14.789 5.809 1.00 90.69 101 LEU A CA 1
ATOM 780 C C . LEU A 1 101 ? -2.276 -13.652 5.371 1.00 90.69 101 LEU A C 1
ATOM 782 O O . LEU A 1 101 ? -3.491 -13.809 5.485 1.00 90.69 101 LEU A O 1
ATOM 786 N N . ALA A 1 102 ? -1.739 -12.554 4.831 1.00 91.75 102 ALA A N 1
ATOM 787 C CA . ALA A 1 102 ? -2.486 -11.339 4.490 1.00 91.75 102 ALA A CA 1
ATOM 788 C C . ALA A 1 102 ? -3.495 -11.516 3.338 1.00 91.75 102 ALA A C 1
ATOM 790 O O . ALA A 1 102 ? -4.339 -10.661 3.116 1.00 91.75 102 ALA A O 1
ATOM 791 N N . GLY A 1 103 ? -3.439 -12.627 2.596 1.00 92.19 103 GLY A N 1
ATOM 792 C CA . GLY A 1 103 ? -4.405 -12.944 1.536 1.00 92.19 103 GLY A CA 1
ATOM 793 C C . GLY A 1 103 ? -5.670 -13.673 2.009 1.00 92.19 103 GLY A C 1
ATOM 794 O O . GLY A 1 103 ? -6.473 -14.090 1.174 1.00 92.19 103 GLY A O 1
ATOM 795 N N . ARG A 1 104 ? -5.832 -13.914 3.317 1.00 90.31 104 ARG A N 1
ATOM 796 C CA . ARG A 1 104 ? -6.997 -14.626 3.869 1.00 90.31 104 ARG A CA 1
ATOM 797 C C . ARG A 1 104 ? -8.234 -13.726 3.916 1.00 90.31 104 ARG A C 1
ATOM 799 O O . ARG A 1 104 ? -8.138 -12.508 3.905 1.00 90.31 104 ARG A O 1
ATOM 806 N N . LYS A 1 105 ? -9.420 -14.338 3.973 1.00 87.31 105 LYS A N 1
ATOM 807 C CA . LYS A 1 105 ? -10.685 -13.599 4.061 1.00 87.31 105 LYS A CA 1
ATOM 808 C C . LYS A 1 105 ? -10.693 -12.712 5.314 1.00 87.31 105 LYS A C 1
ATOM 810 O O . LYS A 1 105 ? -10.477 -13.227 6.409 1.00 87.31 105 LYS A O 1
ATOM 815 N N . GLY A 1 106 ? -10.969 -11.421 5.132 1.00 78.31 106 GLY A N 1
ATOM 816 C CA . GLY A 1 106 ? -10.990 -10.422 6.204 1.00 78.31 106 GLY A CA 1
ATOM 817 C C . GLY A 1 106 ? -9.612 -10.091 6.788 1.00 78.31 106 GLY A C 1
ATOM 818 O O . GLY A 1 106 ? -9.551 -9.642 7.927 1.00 78.31 106 GLY A O 1
ATOM 819 N N . ALA A 1 107 ? -8.525 -10.363 6.060 1.00 73.06 107 ALA A N 1
ATOM 820 C CA . ALA A 1 107 ? -7.167 -9.998 6.467 1.00 73.06 107 ALA A CA 1
ATOM 821 C C . ALA A 1 107 ? -6.767 -8.579 6.039 1.00 73.06 107 ALA A C 1
ATOM 823 O O . ALA A 1 107 ? -7.284 -8.089 5.007 1.00 73.06 107 ALA A O 1
#

Mean predicted aligned error: 5.34 Å

Sequence (107 aa):
TAKTEESEFQKIYGLGVIPIPTNRPMIRKDQKDLIYRTEDAKFDAIIADVVERHEAGQPILIGTASVAKSELLSEKLKRAGVPHKVLNAKHHESEAAIVALAGRKGA

Foldseek 3Di:
DCVVCQVVCCPVPVDHDDDDDDPDDDPDDDDDDDDDPDPVVVLVVVLVVLLVCLVVQAQDDDDDPAPVVLVVSVVVNVVVVQDDDGDHVPDVVVVVVVVVCRRGGSD

Radius of gyration: 18.13 Å; Cα contacts (8 Å, |Δi|>4): 69; chains: 1; bounding box: 43×36×38 Å

Solvent-accessible surface area (backbone atoms only — not comparable to full-atom values): 6966 Å² total; per-residue (Å²): 124,64,73,87,43,28,70,54,38,36,73,77,69,69,38,84,68,81,87,76,82,69,97,59,87,87,80,81,84,82,76,82,88,87,87,60,97,44,72,65,61,43,48,54,52,50,51,52,56,47,52,58,37,38,76,74,29,46,48,65,86,88,88,67,97,43,69,71,56,45,53,55,49,49,55,53,36,54,76,71,68,51,81,83,84,88,82,81,85,82,51,67,74,67,46,50,59,49,60,74,51,38,79,37,78,47,53

Nearest PDB structures (foldseek):
  1tf2-assembly1_A  TM=9.844E-01  e=1.796E-07  Bacillus subtilis
  3iqm-assembly1_A-2  TM=9.666E-01  e=1.680E-07  Bacillus subtilis subsp. subtilis str. 168
  2fsi-assembly1_A  TM=8.893E-01  e=9.645E-07  Escherichia coli
  6gox-assembly1_A  TM=8.708E-01  e=9.018E-07  Escherichia coli K-12
  2fsg-assembly1_A  TM=8.917E-01  e=1.651E-06  Escherichia coli

pLDDT: mean 91.59, std 6.44, range [69.0, 97.06]